Protein AF-A0A4U0VSN2-F1 (afdb_monomer)

Radius of gyration: 17.32 Å; Cα contacts (8 Å, |Δi|>4): 185; chains: 1; bounding box: 42×34×64 Å

InterPro domains:
  IPR001251 CRAL-TRIO lipid binding domain [PF13716] (60-139)
  IPR036865 CRAL-TRIO lipid binding domain superfamily [G3DSA:3.40.525.10] (36-139)

Foldseek 3Di:
DDDDPPPPVVPPPPPQQALAADDPPDPRDDPVLLVLLCVQKAWDPDDDPVRAIEMEGEPQSDAAVVVDPVSNNLNSNNVRPDDPVCLVVPGAYEYEYHPPNALPDPPDPRGHDDDPVVVVSSVVNDDPSRVPRHPYYHD

Secondary structure (DSSP, 8-state):
---SSGGGGGGG------SSPPPTTSTT--HHHHHHHHHHEEE-SSPPTTSS-EEEEEGGGPPPTTTS-HHHHHHHHHTTSPPHHHHHTT--EEEEEE----TT-TTS--PPPPPHHHHHHHHHHS-HHHHHSEEEEE-

pLDDT: mean 83.73, std 16.99, range [38.09, 97.25]

Sequence (139 aa):
MRSVIANRAQRLRSSSLSAVPPPQTSSDYQTPLARYAASILYRSPLPCPSGFPLYILNAAAFPDAHEIDYDALLPYVLARLPGEDELLSGTEYTVVFFAGGSPDSTTSTKKTQPGWGWFVQAYHVLSRATRKRLQKLYI

Mean predicted aligned error: 8.46 Å

Nearest PDB structures (foldseek):
  7ur2-assembly5_E  TM=5.813E-01  e=8.007E-02  Rattus norvegicus
  7ur2-assembly2_B  TM=5.788E-01  e=1.182E-01  Rattus norvegicus
  6zpd-assembly1_A  TM=4.291E-01  e=2.186E-02  Homo sapiens
  7ur2-assembly4_D  TM=5.538E-01  e=1.532E-01  Rattus norvegicus
  3w67-assembly1_B  TM=4.245E-01  e=5.424E-02  Mus musculus

Organism: NCBI:txid331657

Solvent-accessible surface area (backbone atoms only — not comparable to full-atom values): 8346 Å² total; per-residue (Å²): 143,87,90,81,75,80,80,69,75,77,82,70,77,79,67,76,66,52,54,66,53,65,55,86,89,42,91,80,40,54,67,70,44,47,52,43,19,56,58,23,37,41,72,48,94,58,60,40,97,87,68,32,55,26,32,40,37,34,51,56,46,56,73,38,50,86,81,43,64,58,67,73,32,46,8,41,36,51,65,64,50,84,52,68,69,50,36,72,74,65,48,47,34,32,38,39,37,46,76,55,69,53,51,85,44,95,87,53,84,68,49,47,71,77,58,74,68,51,57,56,52,54,58,68,48,51,50,71,50,65,70,68,32,54,75,46,80,46,112

Structure (mmCIF, N/CA/C/O backbone):
data_AF-A0A4U0VSN2-F1
#
_entry.id   AF-A0A4U0VSN2-F1
#
loop_
_atom_site.group_PDB
_atom_site.id
_atom_site.type_symbol
_atom_site.label_atom_id
_atom_site.label_alt_id
_atom_site.label_comp_id
_atom_site.label_asym_id
_atom_site.label_entity_id
_atom_site.label_seq_id
_atom_site.pdbx_PDB_ins_code
_atom_site.Cartn_x
_atom_site.Cartn_y
_atom_site.Cartn_z
_atom_site.occupancy
_atom_site.B_iso_or_equiv
_atom_site.auth_seq_id
_atom_site.auth_comp_id
_atom_site.auth_asym_id
_atom_site.auth_atom_id
_atom_site.pdbx_PDB_model_num
ATOM 1 N N . MET A 1 1 ? 16.904 5.709 -45.094 1.00 39.34 1 MET A N 1
ATOM 2 C CA . MET A 1 1 ? 16.305 6.333 -43.893 1.00 39.34 1 MET A CA 1
ATOM 3 C C . MET A 1 1 ? 15.145 5.468 -43.405 1.00 39.34 1 MET A C 1
ATOM 5 O O . MET A 1 1 ? 14.061 5.541 -43.963 1.00 39.34 1 MET A O 1
ATOM 9 N N . ARG A 1 2 ? 15.386 4.571 -42.441 1.00 38.09 2 ARG A N 1
ATOM 10 C CA . ARG A 1 2 ? 14.389 3.652 -41.862 1.00 38.09 2 ARG A CA 1
ATOM 11 C C . ARG A 1 2 ? 14.619 3.591 -40.352 1.00 38.09 2 ARG A C 1
ATOM 13 O O . ARG A 1 2 ? 15.498 2.847 -39.945 1.00 38.09 2 ARG A O 1
ATOM 20 N N . SER A 1 3 ? 13.861 4.349 -39.556 1.00 42.94 3 SER A N 1
ATOM 21 C CA . SER A 1 3 ? 13.740 4.135 -38.096 1.00 42.94 3 SER A CA 1
ATOM 22 C C . SER A 1 3 ? 12.894 5.222 -37.416 1.00 42.94 3 SER A C 1
ATOM 24 O O . SER A 1 3 ? 13.423 6.076 -36.717 1.00 42.94 3 SER A O 1
ATOM 26 N N . VAL A 1 4 ? 11.565 5.209 -37.584 1.00 47.06 4 VAL A N 1
ATOM 27 C CA . VAL A 1 4 ? 10.679 6.035 -36.720 1.00 47.06 4 VAL A CA 1
ATOM 28 C C . VAL A 1 4 ? 9.448 5.277 -36.192 1.00 47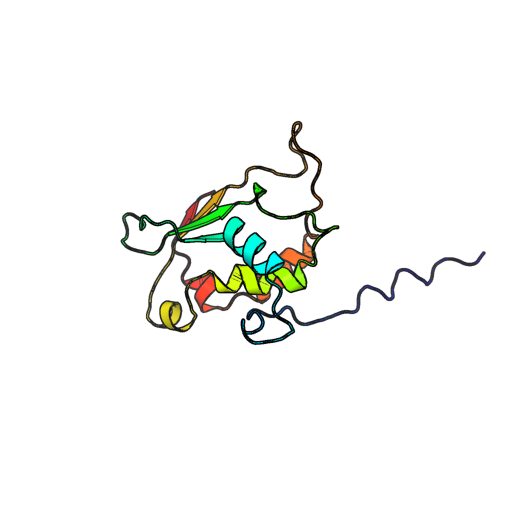.06 4 VAL A C 1
ATOM 30 O O . VAL A 1 4 ? 8.787 5.744 -35.274 1.00 47.06 4 VAL A O 1
ATOM 33 N N . ILE A 1 5 ? 9.141 4.066 -36.669 1.00 47.19 5 ILE A N 1
ATOM 34 C CA . ILE A 1 5 ? 7.837 3.439 -36.359 1.00 47.19 5 ILE A CA 1
ATOM 35 C C . ILE A 1 5 ? 7.880 2.451 -35.168 1.00 47.19 5 ILE A C 1
ATOM 37 O O . ILE A 1 5 ? 6.836 2.092 -34.633 1.00 47.19 5 ILE A O 1
ATOM 41 N N . ALA A 1 6 ? 9.052 2.076 -34.644 1.00 43.09 6 ALA A N 1
ATOM 42 C CA . ALA A 1 6 ? 9.139 1.037 -33.605 1.00 43.09 6 ALA A CA 1
ATOM 43 C C . ALA A 1 6 ? 8.717 1.473 -32.179 1.00 43.09 6 ALA A C 1
ATOM 45 O O . ALA A 1 6 ? 8.350 0.624 -31.375 1.00 43.09 6 ALA A O 1
ATOM 46 N N . ASN A 1 7 ? 8.690 2.772 -31.850 1.00 44.34 7 ASN A N 1
ATOM 47 C CA . ASN A 1 7 ? 8.520 3.218 -30.453 1.00 44.34 7 ASN A CA 1
ATOM 48 C C . ASN A 1 7 ? 7.071 3.468 -29.999 1.00 44.34 7 ASN A C 1
ATOM 50 O O . ASN A 1 7 ? 6.846 3.834 -28.846 1.00 44.34 7 ASN A O 1
ATOM 54 N N . ARG A 1 8 ? 6.065 3.288 -30.865 1.00 43.53 8 ARG A N 1
ATOM 55 C CA . ARG A 1 8 ? 4.661 3.596 -30.514 1.00 43.53 8 ARG A CA 1
ATOM 56 C C . ARG A 1 8 ? 3.832 2.377 -30.095 1.00 43.53 8 ARG A C 1
ATOM 58 O O . ARG A 1 8 ? 2.761 2.554 -29.526 1.00 43.53 8 ARG A O 1
ATOM 65 N N . ALA A 1 9 ? 4.337 1.162 -30.315 1.00 40.25 9 ALA A N 1
ATOM 66 C CA . ALA A 1 9 ? 3.603 -0.083 -30.069 1.00 40.25 9 ALA A CA 1
ATOM 67 C C . ALA A 1 9 ? 3.648 -0.576 -28.607 1.00 40.25 9 ALA A C 1
ATOM 69 O O . ALA A 1 9 ? 2.883 -1.460 -28.239 1.00 40.25 9 ALA A O 1
ATOM 70 N N . GLN A 1 10 ? 4.487 0.009 -27.746 1.00 44.09 10 GLN A N 1
ATOM 71 C CA . GLN A 1 10 ? 4.619 -0.423 -26.345 1.00 44.09 10 GLN A CA 1
ATOM 72 C C . GLN A 1 10 ? 3.644 0.286 -25.382 1.00 44.09 10 GLN A C 1
ATOM 74 O O . GLN A 1 10 ? 3.538 -0.098 -24.224 1.00 44.09 10 GLN A O 1
ATOM 79 N N . ARG A 1 11 ? 2.891 1.294 -25.854 1.00 47.00 11 ARG A N 1
ATOM 80 C CA . ARG A 1 11 ? 1.967 2.114 -25.039 1.00 47.00 11 ARG A CA 1
ATOM 81 C C . ARG A 1 11 ? 0.528 1.582 -24.934 1.00 47.00 11 ARG A C 1
ATOM 83 O O . ARG A 1 11 ? -0.336 2.301 -24.447 1.00 47.00 11 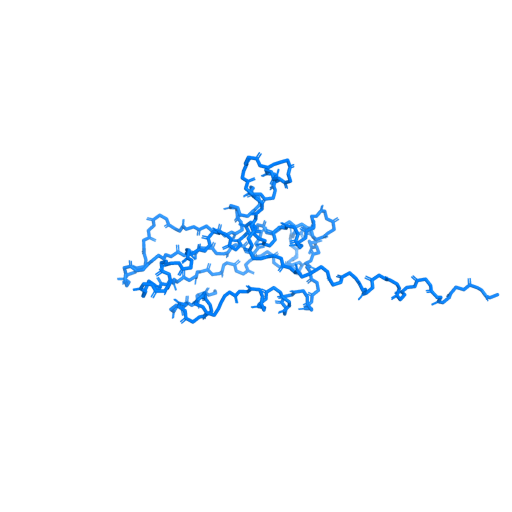ARG A O 1
ATOM 90 N N . LEU A 1 12 ? 0.252 0.354 -25.378 1.00 42.88 12 LEU A N 1
ATOM 91 C CA . LEU A 1 12 ? -1.104 -0.224 -25.377 1.00 42.88 12 LEU A CA 1
ATOM 92 C C . LEU A 1 12 ? -1.208 -1.576 -24.659 1.00 42.88 12 LEU A C 1
ATOM 94 O O . LEU A 1 12 ? -2.114 -2.354 -24.939 1.00 42.88 12 LEU A O 1
ATOM 98 N N . ARG A 1 13 ? -0.339 -1.858 -23.682 1.00 43.38 13 ARG A N 1
ATOM 99 C CA . ARG A 1 13 ? -0.685 -2.848 -22.653 1.00 43.38 13 ARG A CA 1
ATOM 100 C C . ARG A 1 13 ? -1.455 -2.146 -21.545 1.00 43.38 13 ARG A C 1
ATOM 102 O O . ARG A 1 13 ? -0.924 -1.846 -20.488 1.00 43.38 13 ARG A O 1
ATOM 109 N N . SER A 1 14 ? -2.722 -1.853 -21.809 1.00 44.56 14 SER A N 1
ATO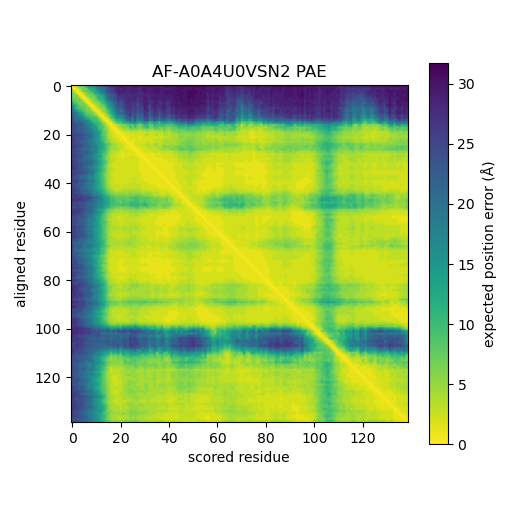M 110 C CA . SER A 1 14 ? -3.701 -1.613 -20.753 1.00 44.56 14 SER A CA 1
ATOM 111 C C . SER A 1 14 ? -4.065 -2.959 -20.122 1.00 44.56 14 SER A C 1
ATOM 113 O O . SER A 1 14 ? -5.178 -3.449 -20.294 1.00 44.56 14 SER A O 1
ATOM 115 N N . SER A 1 15 ? -3.113 -3.598 -19.438 1.00 52.88 15 SER A N 1
ATOM 116 C CA . SER A 1 15 ? -3.467 -4.533 -18.377 1.00 52.88 15 SER A CA 1
ATOM 117 C C . SER A 1 15 ? -4.056 -3.676 -17.268 1.00 52.88 15 SER A C 1
ATOM 119 O O . SER A 1 15 ? -3.373 -2.824 -16.704 1.00 52.88 15 SER A O 1
ATOM 121 N N . SER A 1 16 ? -5.353 -3.818 -17.013 1.00 64.88 16 SER A N 1
ATOM 122 C CA . SER A 1 16 ? -5.969 -3.241 -15.824 1.00 64.88 16 SER A CA 1
ATOM 123 C C . SER A 1 16 ? -5.170 -3.719 -14.613 1.00 64.88 16 SER A C 1
ATOM 125 O O . SER A 1 16 ? -5.161 -4.917 -14.330 1.00 64.88 16 SER A O 1
ATOM 127 N N . LEU A 1 17 ? -4.458 -2.806 -13.952 1.00 77.69 17 LEU A N 1
ATOM 128 C CA . LEU A 1 17 ? -3.746 -3.096 -12.712 1.00 77.69 17 LEU A CA 1
ATOM 129 C C . LEU A 1 17 ? -4.711 -3.781 -11.736 1.00 77.69 17 LEU A C 1
ATOM 131 O O . LEU A 1 17 ? -5.803 -3.269 -11.478 1.00 77.69 17 LEU A O 1
ATOM 135 N N . SER A 1 18 ? -4.324 -4.947 -11.221 1.00 82.06 18 SER A N 1
ATOM 136 C CA . SER A 1 18 ? -5.128 -5.667 -10.233 1.00 82.06 18 SER A CA 1
ATOM 137 C C . SER A 1 18 ? -4.933 -5.056 -8.845 1.00 82.06 18 SER A C 1
ATOM 139 O O . SER A 1 18 ? -3.830 -4.655 -8.478 1.00 82.06 18 SER A O 1
ATOM 141 N N . ALA A 1 19 ? -6.000 -5.023 -8.048 1.00 84.31 19 ALA A N 1
ATOM 142 C CA . ALA A 1 19 ? -5.920 -4.699 -6.623 1.00 84.31 19 ALA A CA 1
ATOM 143 C C . ALA A 1 19 ? -5.626 -5.933 -5.753 1.00 84.31 19 ALA A C 1
ATOM 145 O O . ALA A 1 19 ? -5.268 -5.790 -4.586 1.00 84.31 19 ALA A O 1
ATOM 146 N N . VAL A 1 20 ? -5.802 -7.139 -6.306 1.00 90.25 20 VAL A N 1
ATOM 147 C CA . VAL A 1 20 ? -5.789 -8.405 -5.566 1.00 90.25 20 VAL A CA 1
ATOM 148 C C . VAL A 1 20 ? -4.641 -9.282 -6.073 1.00 90.25 20 VAL A C 1
ATOM 150 O O . VA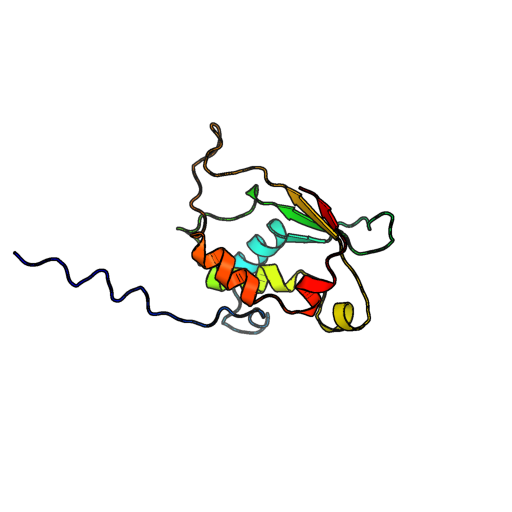L A 1 20 ? -4.560 -9.524 -7.284 1.00 90.25 20 VAL A O 1
ATOM 153 N N . PRO A 1 21 ? -3.729 -9.735 -5.192 1.00 92.88 21 PRO A N 1
ATOM 154 C CA . PRO A 1 21 ? -2.651 -10.631 -5.579 1.00 92.88 21 PRO A CA 1
ATOM 155 C C . PRO A 1 21 ? -3.200 -12.034 -5.864 1.00 92.88 21 PRO A C 1
ATOM 157 O O . PRO A 1 21 ? -4.249 -12.409 -5.333 1.00 92.88 21 PRO A O 1
ATOM 160 N N . PRO A 1 22 ? -2.491 -12.841 -6.669 1.00 93.19 22 PRO A N 1
ATOM 161 C CA . PRO A 1 22 ? -2.848 -14.242 -6.850 1.00 93.19 22 PRO A CA 1
ATOM 162 C C . PRO A 1 22 ? -2.862 -14.984 -5.496 1.00 93.19 22 PRO A C 1
ATOM 164 O O . PRO A 1 22 ? -2.091 -14.638 -4.596 1.00 93.19 22 PRO A O 1
ATOM 167 N N . PRO A 1 23 ? -3.712 -16.012 -5.320 1.00 93.31 23 PRO A N 1
ATOM 168 C CA . PRO A 1 23 ? -3.707 -16.838 -4.113 1.00 93.31 23 PRO A CA 1
ATOM 169 C C . PRO A 1 23 ? -2.361 -17.542 -3.915 1.00 93.31 23 PRO A C 1
ATOM 171 O O . PRO A 1 23 ? -1.758 -17.980 -4.889 1.00 93.31 23 PRO A O 1
ATOM 174 N N . GLN A 1 24 ? -1.932 -17.750 -2.665 1.00 92.56 24 GLN A N 1
ATOM 175 C CA . GLN A 1 24 ? -0.656 -18.425 -2.350 1.00 92.56 24 GLN A CA 1
ATOM 176 C C . GLN A 1 24 ? -0.554 -19.859 -2.894 1.00 92.56 24 GLN A C 1
ATOM 178 O O . GLN A 1 24 ? 0.543 -20.381 -3.062 1.00 92.56 24 GLN A O 1
ATOM 183 N N . THR A 1 25 ? -1.693 -20.501 -3.150 1.00 92.50 25 THR A N 1
ATOM 184 C CA . THR A 1 25 ? -1.784 -21.848 -3.725 1.00 92.50 25 THR A CA 1
ATOM 185 C C . THR A 1 25 ? -1.679 -21.864 -5.251 1.00 92.50 25 THR A C 1
ATOM 187 O O . THR A 1 25 ? -1.559 -22.941 -5.832 1.00 92.50 25 THR A O 1
ATOM 190 N N . SER A 1 26 ? -1.748 -20.702 -5.909 1.00 93.94 26 SER A N 1
ATOM 191 C CA . SER A 1 26 ? -1.653 -20.583 -7.365 1.00 93.94 26 SER A CA 1
ATOM 192 C C . SER A 1 26 ? -0.201 -20.655 -7.836 1.00 93.94 26 SER A C 1
ATOM 194 O O . SER A 1 26 ? 0.699 -20.121 -7.188 1.00 93.94 26 SER A O 1
ATOM 196 N N . SER A 1 27 ? 0.015 -21.228 -9.023 1.00 92.81 27 SER A N 1
ATOM 197 C CA . SER A 1 27 ? 1.297 -21.166 -9.738 1.00 92.81 27 SER A CA 1
ATOM 198 C C . SER A 1 27 ? 1.731 -19.737 -10.070 1.00 92.81 27 SER A C 1
ATOM 200 O O . SER A 1 27 ? 2.918 -19.487 -10.257 1.00 92.81 27 SER A O 1
ATOM 202 N N . ASP A 1 28 ? 0.781 -18.803 -10.125 1.00 91.88 28 ASP A N 1
ATOM 203 C CA . ASP A 1 28 ? 1.035 -17.399 -10.458 1.00 91.88 28 ASP A CA 1
ATOM 204 C C . ASP A 1 28 ? 1.552 -16.592 -9.254 1.00 91.88 28 ASP A C 1
ATOM 206 O O . ASP A 1 28 ? 1.933 -15.426 -9.397 1.00 91.88 28 ASP A O 1
ATOM 210 N N . TYR A 1 29 ? 1.565 -17.187 -8.054 1.00 94.69 29 TYR A N 1
ATOM 211 C CA . TYR A 1 29 ? 2.051 -16.531 -6.846 1.00 94.69 29 TYR A CA 1
ATOM 212 C C . TYR A 1 29 ? 3.572 -16.416 -6.831 1.00 94.69 29 TYR A C 1
ATOM 214 O O . TYR A 1 29 ? 4.311 -17.398 -6.867 1.00 94.69 29 TYR A O 1
ATOM 222 N N . GLN A 1 30 ? 4.052 -15.185 -6.689 1.00 95.88 30 GLN A N 1
ATOM 223 C CA . GLN A 1 30 ? 5.470 -14.870 -6.686 1.00 95.88 30 GLN A CA 1
ATOM 224 C C . GLN A 1 30 ? 5.925 -14.494 -5.278 1.00 95.88 30 GLN A C 1
ATOM 226 O O . GLN A 1 30 ? 5.816 -13.350 -4.832 1.00 95.88 30 GLN A O 1
ATOM 231 N N . THR A 1 31 ? 6.524 -15.463 -4.587 1.00 95.88 31 THR A N 1
ATOM 232 C CA . THR A 1 31 ? 7.114 -15.275 -3.254 1.00 95.88 31 THR A CA 1
ATOM 233 C C . THR A 1 31 ? 8.104 -14.100 -3.165 1.00 95.88 31 THR A C 1
ATOM 235 O O . THR A 1 31 ? 8.081 -13.409 -2.145 1.00 95.88 31 THR A O 1
ATOM 238 N N . PRO A 1 32 ? 8.961 -13.813 -4.170 1.00 95.62 32 PRO A N 1
ATOM 239 C CA . PRO A 1 32 ? 9.834 -12.638 -4.124 1.00 95.62 32 PRO A CA 1
ATOM 240 C C . PRO A 1 32 ? 9.063 -11.313 -4.029 1.00 95.62 32 PRO A C 1
ATOM 242 O O . PRO A 1 32 ? 9.413 -10.467 -3.207 1.00 95.62 32 PRO A O 1
ATOM 245 N N . LEU A 1 33 ? 7.972 -11.156 -4.788 1.00 96.31 33 LEU A N 1
ATOM 246 C CA . LEU A 1 33 ? 7.136 -9.949 -4.756 1.00 96.31 33 LEU A CA 1
ATOM 247 C C . LEU A 1 33 ? 6.449 -9.779 -3.401 1.00 96.31 33 LEU A C 1
ATOM 249 O O . LEU A 1 33 ? 6.429 -8.680 -2.850 1.00 96.31 33 LEU A O 1
ATOM 253 N N . ALA A 1 34 ? 5.974 -10.877 -2.811 1.00 96.56 34 ALA A N 1
ATOM 254 C CA . ALA A 1 34 ? 5.411 -10.862 -1.466 1.00 96.56 34 ALA A CA 1
ATOM 255 C C . ALA A 1 34 ? 6.430 -10.412 -0.401 1.00 96.56 34 ALA A C 1
ATOM 257 O O . ALA A 1 34 ? 6.068 -9.690 0.530 1.00 96.56 34 ALA A O 1
ATOM 258 N N . ARG A 1 35 ? 7.711 -10.790 -0.542 1.00 96.81 35 ARG A N 1
ATOM 259 C CA . ARG A 1 35 ? 8.781 -10.319 0.357 1.00 96.81 35 ARG A CA 1
ATOM 260 C C . ARG A 1 35 ? 9.036 -8.825 0.198 1.00 96.81 35 ARG A C 1
ATOM 262 O O . ARG A 1 35 ? 9.075 -8.129 1.207 1.00 96.81 35 ARG A O 1
ATOM 269 N N . TYR A 1 36 ? 9.149 -8.325 -1.035 1.00 96.56 36 TYR A N 1
ATOM 270 C CA . TYR A 1 36 ? 9.280 -6.883 -1.273 1.00 96.56 36 TYR A CA 1
ATOM 271 C C . TYR A 1 36 ? 8.099 -6.118 -0.681 1.00 96.56 36 TYR A C 1
ATOM 273 O O . TYR A 1 36 ? 8.299 -5.167 0.070 1.00 96.56 36 TYR A O 1
ATOM 281 N N . ALA A 1 37 ? 6.873 -6.579 -0.932 1.00 97.12 37 ALA A N 1
ATOM 282 C CA . ALA A 1 37 ? 5.676 -5.971 -0.373 1.00 97.12 37 ALA A CA 1
ATOM 283 C C . ALA A 1 37 ? 5.703 -5.924 1.161 1.00 97.12 37 ALA A C 1
ATOM 285 O O . ALA A 1 37 ? 5.320 -4.910 1.744 1.00 97.12 37 ALA A O 1
ATOM 286 N N . ALA A 1 38 ? 6.203 -6.980 1.814 1.00 97.00 38 ALA A N 1
ATOM 287 C CA . ALA A 1 38 ? 6.346 -7.029 3.264 1.00 97.00 38 ALA A CA 1
ATOM 288 C C . ALA A 1 38 ? 7.355 -6.021 3.831 1.00 97.00 38 ALA A C 1
ATOM 290 O O . ALA A 1 38 ? 7.174 -5.568 4.960 1.00 97.00 38 ALA A O 1
ATOM 291 N N . SER A 1 39 ? 8.379 -5.659 3.058 1.00 96.06 39 SER A N 1
ATOM 292 C CA . SER A 1 39 ? 9.356 -4.627 3.424 1.00 96.06 39 SER A CA 1
ATOM 293 C C . SER A 1 39 ? 8.904 -3.208 3.058 1.00 96.06 39 SER A C 1
ATOM 295 O O . SER A 1 39 ? 9.284 -2.261 3.746 1.00 96.06 39 SER A O 1
ATOM 297 N N . ILE A 1 40 ? 8.103 -3.055 1.997 1.00 95.88 40 ILE A N 1
ATOM 298 C CA . ILE A 1 40 ? 7.582 -1.766 1.517 1.00 95.88 40 ILE A CA 1
ATOM 299 C C . ILE A 1 40 ? 6.501 -1.233 2.447 1.00 95.88 40 ILE A C 1
ATOM 301 O O . ILE A 1 40 ? 6.578 -0.092 2.887 1.00 95.88 40 ILE A O 1
ATOM 305 N N . LEU A 1 41 ? 5.486 -2.040 2.740 1.00 97.25 41 LEU A N 1
ATOM 306 C CA . LEU A 1 41 ? 4.354 -1.640 3.564 1.00 97.25 41 LEU A CA 1
ATOM 307 C C . LEU A 1 41 ? 4.214 -2.650 4.686 1.00 97.25 41 LEU A C 1
ATOM 309 O O . LEU A 1 41 ? 4.260 -3.843 4.434 1.00 97.25 41 LEU A O 1
ATOM 313 N N . TYR A 1 42 ? 4.033 -2.246 5.931 1.00 96.69 42 TYR A N 1
ATOM 314 C CA . TYR A 1 42 ? 3.773 -3.207 7.002 1.00 96.69 42 TYR A CA 1
ATOM 315 C C . TYR A 1 42 ? 3.012 -2.572 8.149 1.00 96.69 42 TYR A C 1
ATOM 317 O O . TYR A 1 42 ? 3.083 -1.369 8.380 1.00 96.69 42 TYR A O 1
ATOM 325 N N . ARG A 1 43 ? 2.253 -3.398 8.868 1.00 96.12 43 ARG A N 1
ATOM 326 C CA . ARG A 1 43 ? 1.544 -2.967 10.067 1.00 96.12 43 ARG A CA 1
ATOM 327 C C . ARG A 1 43 ? 2.544 -2.824 11.213 1.00 96.12 43 ARG A C 1
ATOM 329 O O . ARG A 1 43 ? 3.317 -3.742 11.479 1.00 96.12 43 ARG A O 1
ATOM 336 N N . SER A 1 44 ? 2.512 -1.683 11.888 1.00 95.00 44 SER A N 1
ATOM 337 C CA . SER A 1 44 ? 3.235 -1.470 13.138 1.00 95.00 44 SER A CA 1
ATOM 338 C C . SER A 1 44 ? 2.678 -2.401 14.224 1.00 95.00 44 SER A C 1
ATOM 340 O O . SER A 1 44 ? 1.456 -2.555 14.323 1.00 95.00 44 SER A O 1
ATOM 342 N N . PRO A 1 45 ? 3.534 -2.994 15.076 1.00 92.62 45 PRO A N 1
ATOM 343 C CA . PRO A 1 45 ? 3.074 -3.767 16.229 1.00 92.62 45 PRO A CA 1
ATOM 344 C C . PRO A 1 45 ? 2.363 -2.887 17.269 1.00 92.62 45 PRO A C 1
ATOM 346 O O . PRO A 1 45 ? 1.557 -3.386 18.048 1.00 92.62 45 PRO A O 1
ATOM 349 N N . LEU A 1 46 ? 2.644 -1.580 17.270 1.00 90.38 46 LEU A N 1
ATOM 350 C CA . LEU A 1 46 ? 2.010 -0.602 18.147 1.00 90.38 46 LEU A CA 1
ATOM 351 C C . LEU A 1 46 ? 0.896 0.141 17.393 1.00 90.38 46 LEU A C 1
ATOM 353 O O . LEU A 1 46 ? 1.152 0.634 16.286 1.00 90.38 46 LEU A O 1
ATOM 357 N N . PRO A 1 47 ? -0.320 0.243 17.962 1.00 86.44 47 PRO A N 1
ATOM 358 C CA . PRO A 1 47 ? -1.392 1.039 17.378 1.00 86.44 47 PRO A CA 1
ATOM 359 C C . PRO A 1 47 ? -1.112 2.539 17.528 1.00 86.44 47 PRO A C 1
ATOM 361 O O . PRO A 1 47 ? -0.275 2.967 18.326 1.00 86.44 47 PRO A O 1
ATOM 364 N N . CYS A 1 48 ? -1.854 3.356 16.784 1.00 85.50 48 CYS A N 1
ATOM 365 C CA . CYS A 1 48 ? -1.869 4.793 17.027 1.00 85.50 48 CYS A CA 1
ATOM 366 C C . CYS A 1 48 ? -2.490 5.123 18.395 1.00 85.50 48 CYS A C 1
ATOM 368 O O . CYS A 1 48 ? -3.319 4.358 18.888 1.00 85.50 48 CYS A O 1
ATOM 370 N N . PRO A 1 49 ? -2.206 6.310 18.967 1.00 85.25 49 PRO A N 1
ATOM 371 C CA . PRO A 1 49 ? -2.890 6.789 20.173 1.00 85.25 49 PRO A CA 1
ATOM 372 C C . PRO A 1 49 ? -4.423 6.828 20.053 1.00 85.25 49 PRO A C 1
ATOM 374 O O . PRO A 1 49 ? -5.119 6.727 21.054 1.00 85.25 49 PRO A O 1
ATOM 377 N N . SER A 1 50 ? -4.955 6.951 18.830 1.00 84.88 50 SER A N 1
ATOM 378 C CA . SER A 1 50 ? -6.390 6.875 18.523 1.00 84.88 50 SER A CA 1
ATOM 379 C C . SER A 1 50 ? -6.969 5.451 18.546 1.00 84.88 50 SER A C 1
ATOM 381 O O . SER A 1 50 ? -8.165 5.287 18.338 1.00 84.88 50 SER A O 1
ATOM 383 N N . GLY A 1 51 ? -6.147 4.421 18.772 1.00 87.62 51 GLY A N 1
ATOM 384 C CA . GLY A 1 51 ? -6.552 3.011 18.799 1.00 87.62 51 GLY A CA 1
ATOM 385 C C . GLY A 1 51 ? -6.613 2.333 17.426 1.00 87.62 51 GLY A C 1
ATOM 386 O O . GLY A 1 51 ? -6.775 1.117 17.354 1.00 87.62 51 GLY A O 1
ATOM 387 N N . PHE A 1 52 ? -6.441 3.083 16.334 1.00 90.50 52 PHE A N 1
ATOM 388 C CA . PHE A 1 52 ? -6.492 2.541 14.977 1.00 90.50 52 PHE A CA 1
ATOM 389 C C . PHE A 1 52 ? -5.173 1.878 14.541 1.00 90.50 52 PHE A C 1
ATOM 391 O O . PHE A 1 52 ? -4.094 2.261 15.017 1.00 90.50 52 PHE A O 1
ATOM 398 N N . PRO A 1 53 ? -5.232 0.903 13.610 1.00 94.75 53 PRO A N 1
ATOM 399 C CA . PRO A 1 53 ? -4.052 0.331 12.980 1.00 94.75 53 PRO A CA 1
ATOM 400 C C . PRO A 1 53 ? -3.135 1.397 12.373 1.00 94.75 53 PRO A C 1
ATOM 402 O O . PRO A 1 53 ? -3.572 2.285 11.635 1.00 94.75 53 PRO A O 1
ATOM 405 N N . LEU A 1 54 ? -1.843 1.261 12.666 1.00 95.94 54 LEU A N 1
ATOM 406 C CA . LEU A 1 54 ? -0.779 2.076 12.103 1.00 95.94 54 LEU A CA 1
ATOM 407 C C . LEU A 1 54 ? -0.004 1.262 11.071 1.00 95.94 54 LEU A C 1
ATOM 409 O O . LEU A 1 54 ? 0.459 0.160 11.364 1.00 95.94 54 LEU A O 1
ATOM 413 N N . TYR A 1 55 ? 0.166 1.822 9.883 1.00 97.00 55 TYR A N 1
ATOM 414 C CA . TYR A 1 55 ? 0.935 1.237 8.796 1.00 97.00 55 TYR A CA 1
ATOM 415 C C . TYR A 1 55 ? 2.168 2.079 8.508 1.00 97.00 55 TYR A C 1
ATOM 417 O O . TYR A 1 55 ? 2.116 3.305 8.533 1.00 97.00 55 TYR A O 1
ATOM 425 N N . ILE A 1 56 ? 3.274 1.415 8.213 1.00 96.81 56 ILE A N 1
ATOM 426 C CA . ILE A 1 56 ? 4.529 2.042 7.823 1.00 96.81 56 ILE A CA 1
ATOM 427 C C . ILE A 1 56 ? 4.744 1.763 6.344 1.00 96.81 56 ILE A C 1
ATOM 429 O O . ILE A 1 56 ? 4.784 0.603 5.939 1.00 96.81 56 ILE A O 1
ATOM 433 N N . LEU A 1 57 ? 4.887 2.825 5.556 1.00 96.31 57 LEU A N 1
ATOM 434 C CA . LEU A 1 57 ? 5.281 2.780 4.154 1.00 96.31 57 LEU A CA 1
ATOM 435 C C . LEU A 1 57 ? 6.735 3.250 4.043 1.00 96.31 57 LEU A C 1
ATOM 437 O O . LEU A 1 57 ? 7.036 4.402 4.336 1.00 96.31 57 LEU A O 1
ATOM 441 N N . ASN A 1 58 ? 7.639 2.370 3.627 1.00 94.62 58 ASN A N 1
ATOM 442 C CA . ASN A 1 58 ? 9.069 2.637 3.525 1.00 94.62 58 ASN A CA 1
ATOM 443 C C . ASN A 1 58 ? 9.498 2.840 2.064 1.00 94.62 58 ASN A C 1
ATOM 445 O O . ASN A 1 58 ? 9.596 1.873 1.306 1.00 94.62 58 ASN A O 1
ATOM 449 N N . ALA A 1 59 ? 9.810 4.081 1.678 1.00 90.31 59 ALA A N 1
ATOM 450 C CA . ALA A 1 59 ? 10.250 4.403 0.319 1.00 90.31 59 ALA A CA 1
ATOM 451 C C . ALA A 1 59 ? 11.585 3.728 -0.059 1.00 90.31 59 ALA A C 1
ATOM 453 O O . ALA A 1 59 ? 11.770 3.296 -1.196 1.00 90.31 59 ALA A O 1
ATOM 454 N N . ALA A 1 60 ? 12.507 3.561 0.893 1.00 89.69 60 ALA A N 1
ATOM 455 C CA . ALA A 1 60 ? 13.817 2.965 0.624 1.00 89.69 60 ALA A CA 1
ATOM 456 C C . ALA A 1 60 ? 13.744 1.461 0.291 1.00 89.69 60 ALA A C 1
ATOM 458 O O . ALA A 1 60 ? 14.649 0.919 -0.356 1.00 89.69 60 ALA A O 1
ATOM 459 N N . ALA A 1 61 ? 12.666 0.791 0.717 1.00 92.19 61 ALA A N 1
ATOM 460 C CA . ALA A 1 61 ? 12.431 -0.632 0.482 1.00 92.19 61 ALA A CA 1
ATOM 461 C C . ALA A 1 61 ? 11.881 -0.943 -0.918 1.00 92.19 61 ALA A C 1
ATOM 463 O O . ALA A 1 61 ? 11.798 -2.117 -1.280 1.00 92.19 61 ALA A O 1
ATOM 464 N N . PHE A 1 62 ? 11.532 0.072 -1.715 1.00 90.44 62 PHE A N 1
ATOM 465 C CA . PHE A 1 62 ? 11.142 -0.164 -3.099 1.00 90.44 62 PHE A CA 1
ATOM 466 C C . PHE A 1 62 ? 12.326 -0.734 -3.909 1.00 90.44 62 PHE A C 1
ATOM 468 O O . PHE A 1 62 ? 13.466 -0.256 -3.760 1.00 90.44 62 PHE A O 1
ATOM 475 N N . PRO A 1 63 ? 12.088 -1.776 -4.728 1.00 91.44 63 PRO A N 1
ATOM 476 C CA . PRO A 1 63 ? 13.094 -2.318 -5.635 1.00 91.44 63 PRO A CA 1
ATOM 477 C C . PRO A 1 63 ? 13.362 -1.355 -6.798 1.00 91.44 63 PRO A C 1
ATOM 479 O O . PRO A 1 63 ? 12.682 -0.344 -6.949 1.00 91.44 63 PRO A O 1
ATOM 482 N N . ASP A 1 64 ? 14.366 -1.655 -7.620 1.00 88.62 64 ASP A N 1
ATOM 483 C CA . ASP A 1 64 ? 14.550 -0.932 -8.878 1.00 88.62 64 ASP A CA 1
ATOM 484 C C . ASP A 1 64 ? 13.453 -1.336 -9.883 1.00 88.62 64 ASP A C 1
ATOM 486 O O . ASP A 1 64 ? 13.198 -2.524 -10.096 1.00 88.62 64 ASP A O 1
ATOM 490 N N . ALA A 1 65 ? 12.807 -0.356 -10.519 1.00 87.69 65 ALA A N 1
ATOM 491 C CA . ALA A 1 65 ? 11.796 -0.576 -11.554 1.00 87.69 65 ALA A CA 1
ATOM 492 C C . ALA A 1 65 ? 12.351 -1.207 -12.843 1.00 87.69 65 ALA A C 1
ATOM 494 O O . ALA A 1 65 ? 11.574 -1.666 -13.677 1.00 87.69 65 ALA A O 1
ATOM 495 N N . HIS A 1 66 ? 13.675 -1.250 -13.025 1.00 87.38 66 HIS A N 1
ATOM 496 C CA . HIS A 1 66 ? 14.303 -2.043 -14.084 1.00 87.38 66 HIS A CA 1
ATOM 497 C C . HIS A 1 66 ? 14.393 -3.536 -13.754 1.00 87.38 66 HIS A C 1
ATOM 499 O O . HIS A 1 66 ? 14.478 -4.351 -14.671 1.00 87.38 66 HIS A O 1
ATOM 505 N N . GLU A 1 67 ? 14.388 -3.893 -12.471 1.00 89.06 67 GLU A N 1
ATOM 506 C CA . GLU A 1 67 ? 14.541 -5.277 -12.015 1.00 89.06 67 GLU A CA 1
ATOM 507 C C . GLU A 1 67 ? 13.192 -5.955 -11.775 1.00 89.06 67 GLU A C 1
ATOM 509 O O . GLU A 1 67 ? 13.047 -7.151 -12.029 1.00 89.06 67 GLU A O 1
ATOM 514 N N . ILE A 1 68 ? 12.206 -5.201 -11.282 1.00 92.38 68 ILE A N 1
ATOM 515 C CA . ILE A 1 68 ? 10.916 -5.736 -10.848 1.00 92.38 68 ILE A CA 1
ATOM 516 C C . ILE A 1 68 ? 9.768 -5.106 -11.630 1.00 92.38 68 ILE A C 1
ATOM 518 O O . ILE A 1 68 ? 9.687 -3.889 -11.782 1.00 92.38 68 ILE A O 1
ATOM 522 N N . ASP A 1 69 ? 8.829 -5.952 -12.057 1.00 91.62 69 ASP A N 1
ATOM 523 C CA . ASP A 1 69 ? 7.552 -5.510 -12.607 1.00 91.62 69 ASP A CA 1
ATOM 524 C C . ASP A 1 69 ? 6.661 -4.939 -11.491 1.00 91.62 69 ASP A C 1
ATOM 526 O O . ASP A 1 69 ? 6.133 -5.658 -10.636 1.00 91.62 69 ASP A O 1
ATOM 530 N N . TYR A 1 70 ? 6.504 -3.618 -11.500 1.00 92.62 70 TYR A N 1
ATOM 531 C CA . TYR A 1 70 ? 5.693 -2.897 -10.527 1.00 92.62 70 TYR A CA 1
ATOM 532 C C . TYR A 1 70 ? 4.193 -3.185 -10.661 1.00 92.62 70 TYR A C 1
ATOM 534 O O . TYR A 1 70 ? 3.484 -3.139 -9.653 1.00 92.62 70 TYR A O 1
ATOM 542 N N . ASP A 1 71 ? 3.709 -3.537 -11.854 1.00 92.69 71 ASP A N 1
ATOM 543 C CA . ASP A 1 71 ? 2.306 -3.904 -12.068 1.00 92.69 71 ASP A CA 1
ATOM 544 C C . ASP A 1 71 ? 1.997 -5.233 -11.370 1.00 92.69 71 ASP A C 1
ATOM 546 O O . ASP A 1 71 ? 0.939 -5.391 -10.756 1.00 92.69 71 ASP A O 1
ATOM 550 N N . ALA A 1 72 ? 2.957 -6.163 -11.393 1.00 93.56 72 ALA A N 1
ATOM 551 C CA . ALA A 1 72 ? 2.882 -7.423 -10.665 1.00 93.56 72 ALA A CA 1
ATOM 552 C C . ALA A 1 72 ? 3.088 -7.245 -9.151 1.00 93.56 72 ALA A C 1
ATOM 554 O O . ALA A 1 72 ? 2.492 -7.985 -8.374 1.00 93.56 72 ALA A O 1
ATOM 555 N N . LEU A 1 73 ? 3.907 -6.279 -8.714 1.00 95.38 73 LEU A N 1
ATOM 556 C CA . LEU A 1 73 ? 4.187 -6.005 -7.297 1.00 95.38 73 LEU A CA 1
ATOM 557 C C . LEU A 1 73 ? 3.025 -5.304 -6.577 1.00 95.38 73 LEU A C 1
ATOM 559 O O . LEU A 1 73 ? 2.747 -5.612 -5.415 1.00 95.38 73 LEU A O 1
ATOM 563 N N . LEU A 1 74 ? 2.352 -4.362 -7.245 1.00 94.50 74 LEU A N 1
ATOM 564 C CA . LEU A 1 74 ? 1.317 -3.512 -6.650 1.00 94.50 74 LEU A CA 1
ATOM 565 C C . LEU A 1 74 ? 0.233 -4.295 -5.882 1.00 94.50 74 LEU A C 1
ATOM 567 O O . LEU A 1 74 ? 0.005 -3.952 -4.720 1.00 94.50 74 LEU A O 1
ATOM 571 N N . PRO A 1 75 ? -0.385 -5.361 -6.429 1.00 94.69 75 PRO A N 1
ATOM 572 C CA . PRO A 1 75 ? -1.394 -6.130 -5.702 1.00 94.69 75 PRO A CA 1
ATOM 573 C C . PRO A 1 75 ? -0.884 -6.699 -4.369 1.00 94.69 75 PRO A C 1
ATOM 575 O O . PRO A 1 75 ? -1.615 -6.711 -3.381 1.00 94.69 75 PRO A O 1
ATOM 578 N N . TYR A 1 76 ? 0.382 -7.128 -4.303 1.00 96.31 76 TYR A N 1
ATOM 579 C CA . TYR A 1 76 ? 0.979 -7.648 -3.067 1.00 96.31 76 TYR A CA 1
ATOM 580 C C . TYR A 1 76 ? 1.153 -6.553 -2.017 1.00 96.31 76 TYR A C 1
ATOM 582 O O . TYR A 1 76 ? 0.966 -6.814 -0.832 1.00 96.31 76 TYR A O 1
ATOM 590 N N . VAL A 1 77 ? 1.510 -5.335 -2.437 1.00 95.62 77 VAL A N 1
ATOM 591 C CA . VAL A 1 77 ? 1.612 -4.180 -1.535 1.00 95.62 77 VAL A CA 1
ATOM 592 C C . VAL A 1 77 ? 0.223 -3.802 -1.024 1.00 95.62 77 VAL A C 1
ATOM 594 O O . VAL A 1 77 ? 0.035 -3.660 0.181 1.00 95.62 77 VAL A O 1
ATOM 597 N N . LEU A 1 78 ? -0.766 -3.693 -1.917 1.00 93.75 78 LEU A N 1
ATOM 598 C CA . LEU A 1 78 ? -2.128 -3.288 -1.560 1.00 93.75 78 LEU A CA 1
ATOM 599 C C . LEU A 1 78 ? -2.820 -4.278 -0.622 1.00 93.75 78 LEU A C 1
ATOM 601 O O . LEU A 1 78 ? -3.489 -3.843 0.311 1.00 93.75 78 LEU A O 1
ATOM 605 N N . ALA A 1 79 ? -2.590 -5.582 -0.792 1.00 94.00 79 ALA A N 1
ATOM 606 C CA . ALA A 1 79 ? -3.136 -6.623 0.082 1.00 94.00 79 ALA A CA 1
ATOM 607 C C . ALA A 1 79 ? -2.676 -6.535 1.547 1.00 94.00 79 ALA A C 1
ATOM 609 O O . ALA A 1 79 ? -3.159 -7.285 2.391 1.00 94.00 79 ALA A O 1
ATOM 610 N N . ARG A 1 80 ? -1.722 -5.651 1.860 1.00 94.44 80 ARG A N 1
ATOM 611 C CA . ARG A 1 80 ? -1.242 -5.429 3.228 1.00 94.44 80 ARG A CA 1
ATOM 612 C C . ARG A 1 80 ? -1.991 -4.324 3.954 1.00 94.44 80 ARG A C 1
ATOM 614 O O . ARG A 1 80 ? -1.852 -4.228 5.169 1.00 94.44 80 ARG A O 1
ATOM 621 N N . LEU A 1 81 ? -2.750 -3.498 3.237 1.00 94.06 81 LEU A N 1
ATOM 622 C CA . LEU A 1 81 ? -3.685 -2.551 3.841 1.00 94.06 81 LEU A CA 1
ATOM 623 C C . LEU A 1 81 ? -4.850 -3.304 4.505 1.00 94.06 81 LEU A C 1
ATOM 625 O O . LEU A 1 81 ? -5.016 -4.501 4.261 1.00 94.06 81 LEU A O 1
ATOM 629 N N . PRO A 1 82 ? -5.651 -2.634 5.354 1.00 93.38 82 PRO A N 1
ATOM 630 C CA . PRO A 1 82 ? -6.845 -3.252 5.916 1.00 93.38 82 PRO A CA 1
ATOM 631 C C . PRO A 1 82 ? -7.753 -3.803 4.815 1.00 93.38 82 PRO A C 1
ATOM 633 O O . PRO A 1 82 ? -7.888 -3.193 3.747 1.00 93.38 82 PRO A O 1
ATOM 636 N N . GLY A 1 83 ? -8.378 -4.946 5.095 1.00 90.44 83 GLY A N 1
ATOM 637 C CA . GLY A 1 83 ? -9.324 -5.570 4.176 1.00 90.44 83 GLY A CA 1
ATOM 638 C C . GLY A 1 83 ? -10.531 -4.670 3.909 1.00 90.44 83 GLY A C 1
ATOM 639 O O . GLY A 1 83 ? -10.887 -3.819 4.726 1.00 90.44 83 GLY A O 1
ATOM 640 N N . GLU A 1 84 ? -11.187 -4.857 2.764 1.00 89.12 84 GLU A N 1
ATOM 641 C CA . GLU A 1 84 ? -12.352 -4.043 2.399 1.00 89.12 84 GLU A CA 1
ATOM 642 C C . GLU A 1 84 ? -13.477 -4.159 3.438 1.00 89.12 84 GLU A C 1
ATOM 644 O O . GLU A 1 84 ? -14.023 -3.138 3.853 1.00 89.12 84 GLU A O 1
ATOM 649 N N . ASP A 1 85 ? -13.734 -5.363 3.952 1.00 90.69 85 ASP A N 1
ATOM 650 C CA . ASP A 1 85 ? -14.744 -5.605 4.988 1.00 90.69 85 ASP A CA 1
ATOM 651 C C . ASP A 1 85 ? -14.464 -4.817 6.280 1.00 90.69 85 ASP A C 1
ATOM 653 O O . ASP A 1 85 ? -15.369 -4.207 6.857 1.00 90.69 85 ASP A O 1
ATOM 657 N N . GLU A 1 86 ? -13.198 -4.743 6.709 1.00 90.62 86 GLU A N 1
ATOM 658 C CA . GLU A 1 86 ? -12.787 -3.961 7.883 1.00 90.62 86 GLU A CA 1
ATOM 659 C C . GLU A 1 86 ? -13.049 -2.465 7.655 1.00 90.62 86 GLU A C 1
ATOM 661 O O . GLU A 1 86 ? -13.624 -1.778 8.504 1.00 90.62 86 GLU A O 1
ATOM 666 N N . LEU A 1 87 ? -12.698 -1.952 6.476 1.00 92.31 87 LEU A N 1
ATOM 667 C CA . LEU A 1 87 ? -12.889 -0.545 6.114 1.00 92.31 87 LEU A CA 1
ATOM 668 C C . LEU A 1 87 ? -14.376 -0.175 5.979 1.00 92.31 87 LEU A C 1
ATOM 670 O O . LEU A 1 87 ? -14.789 0.937 6.338 1.00 92.31 87 LEU A O 1
ATOM 674 N N . LEU A 1 88 ? -15.195 -1.099 5.473 1.00 90.75 88 LEU A N 1
ATOM 675 C CA . LEU A 1 88 ? -16.646 -0.944 5.375 1.00 90.75 88 L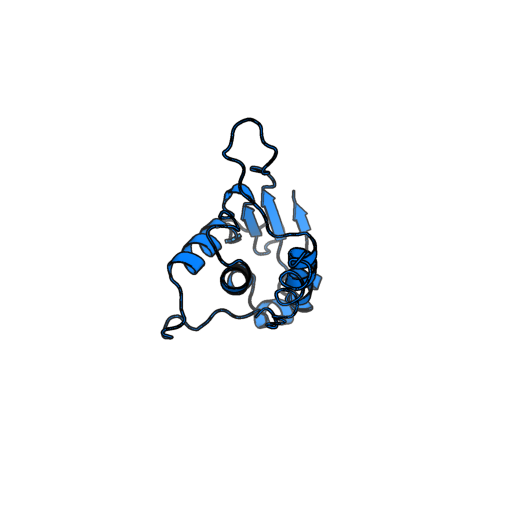EU A CA 1
ATOM 676 C C . LEU A 1 88 ? -17.315 -0.983 6.755 1.00 90.75 88 LEU A C 1
ATOM 678 O O . LEU A 1 88 ? -18.240 -0.204 6.983 1.00 90.75 88 LEU A O 1
ATOM 682 N N . SER A 1 89 ? -16.790 -1.779 7.694 1.00 91.81 89 SER A N 1
ATOM 683 C CA . SER A 1 89 ? -17.265 -1.833 9.089 1.00 91.81 89 SER A CA 1
ATOM 684 C C . SER A 1 89 ? -17.029 -0.538 9.882 1.00 91.81 89 SER A C 1
ATOM 686 O O . SER A 1 89 ? -17.602 -0.349 10.952 1.00 91.81 89 SER A O 1
ATOM 688 N N . GLY A 1 90 ? -16.216 0.379 9.346 1.00 89.19 90 GLY A N 1
ATOM 689 C CA . GLY A 1 90 ? -15.897 1.660 9.975 1.00 89.19 90 GLY A CA 1
ATOM 690 C C . GLY A 1 90 ? -14.494 1.738 10.562 1.00 89.19 90 GLY A C 1
ATOM 691 O O . GLY A 1 90 ? -14.167 2.750 11.176 1.00 89.19 90 GLY A O 1
ATOM 692 N N . THR A 1 91 ? -13.657 0.720 10.344 1.00 91.12 91 THR A N 1
ATOM 693 C CA . THR A 1 91 ? -12.255 0.771 10.756 1.00 91.12 91 THR A CA 1
ATOM 694 C C . THR A 1 91 ? -11.528 1.836 9.942 1.00 91.12 91 THR A C 1
ATOM 696 O O . THR A 1 91 ? -11.577 1.859 8.710 1.00 91.12 91 THR A O 1
ATOM 699 N N . GLU A 1 92 ? -10.857 2.735 10.649 1.00 94.88 92 GLU A N 1
ATOM 700 C CA . GLU A 1 92 ? -9.933 3.703 10.074 1.00 94.88 92 GLU A CA 1
ATOM 701 C C . GLU A 1 92 ? -8.500 3.216 10.255 1.00 94.88 92 GLU A C 1
ATOM 703 O O . GLU A 1 92 ? -8.223 2.338 11.073 1.00 94.88 92 GLU A O 1
ATOM 708 N N . TYR A 1 93 ? -7.573 3.788 9.496 1.00 95.62 93 TYR A N 1
ATOM 709 C CA . TYR A 1 93 ? -6.158 3.470 9.633 1.00 95.62 93 TYR A CA 1
ATOM 710 C C . TYR A 1 93 ? -5.288 4.699 9.400 1.00 95.62 93 TYR A C 1
ATOM 712 O O . TYR A 1 93 ? -5.693 5.675 8.768 1.00 95.62 93 TYR A O 1
ATOM 720 N N . THR A 1 94 ? -4.073 4.650 9.932 1.00 96.12 94 THR A N 1
ATOM 721 C CA . THR A 1 94 ? -3.070 5.708 9.785 1.00 96.12 94 THR A CA 1
ATOM 722 C C . THR A 1 94 ? -1.850 5.165 9.062 1.00 96.12 94 THR A C 1
ATOM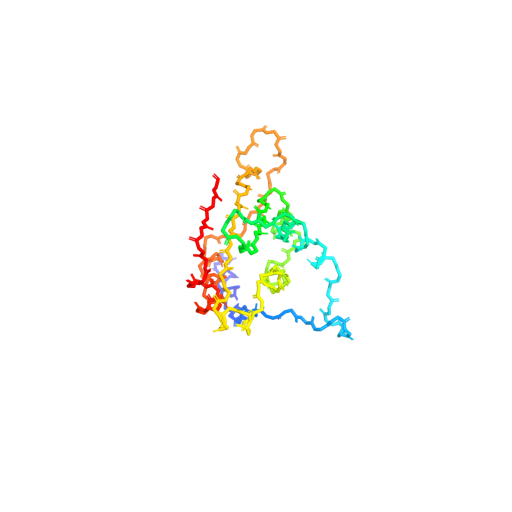 724 O O . THR A 1 94 ? -1.480 4.007 9.251 1.00 96.12 94 THR A O 1
ATOM 727 N N . VAL A 1 95 ? -1.207 6.007 8.255 1.00 96.44 95 VAL A N 1
ATOM 728 C CA . VAL A 1 95 ? 0.045 5.676 7.568 1.00 96.44 95 VAL A CA 1
ATOM 729 C C . VAL A 1 95 ? 1.154 6.630 8.007 1.00 96.44 95 VAL A C 1
ATOM 731 O O . VAL A 1 95 ? 0.951 7.840 8.073 1.00 96.44 95 VAL A O 1
ATOM 734 N N . VAL A 1 96 ? 2.336 6.083 8.278 1.00 96.06 96 VAL A N 1
ATOM 735 C CA . VAL A 1 96 ? 3.603 6.812 8.388 1.00 96.06 96 VAL A CA 1
ATOM 736 C C . VAL A 1 96 ? 4.427 6.477 7.154 1.00 96.06 96 VAL A C 1
ATOM 738 O O . VAL A 1 96 ? 4.754 5.316 6.917 1.00 96.06 96 VAL A O 1
ATOM 741 N N . PHE A 1 97 ? 4.734 7.486 6.352 1.00 95.38 97 PHE A N 1
ATOM 742 C CA . PHE A 1 97 ? 5.491 7.361 5.123 1.00 95.38 97 PHE A CA 1
ATOM 743 C C . PHE A 1 97 ? 6.935 7.799 5.346 1.00 95.38 97 PHE A C 1
ATOM 745 O O . PHE A 1 97 ? 7.234 8.983 5.400 1.00 95.38 97 PHE A O 1
ATOM 752 N N . PHE A 1 98 ? 7.857 6.845 5.424 1.00 93.62 98 PHE A N 1
ATOM 753 C CA . PHE A 1 98 ? 9.282 7.145 5.424 1.00 93.62 98 PHE A CA 1
ATOM 754 C C . PHE A 1 98 ? 9.733 7.472 4.002 1.00 93.62 98 PHE A C 1
ATOM 756 O O . PHE A 1 98 ? 10.078 6.578 3.230 1.00 93.62 98 PHE A O 1
ATOM 763 N N . ALA A 1 99 ? 9.754 8.764 3.675 1.00 88.62 99 ALA A N 1
ATOM 764 C CA . ALA A 1 99 ? 10.132 9.290 2.360 1.00 88.62 99 ALA A CA 1
ATOM 765 C C . ALA A 1 99 ? 11.655 9.289 2.077 1.00 88.62 99 ALA A C 1
ATOM 767 O O . ALA A 1 99 ? 12.110 9.866 1.089 1.00 88.62 99 ALA A O 1
ATOM 768 N N . GLY A 1 100 ? 12.464 8.662 2.938 1.00 80.81 100 GLY A N 1
ATOM 769 C CA . GLY A 1 100 ? 13.910 8.529 2.745 1.00 80.81 100 GLY A CA 1
ATOM 770 C C . GLY A 1 100 ? 14.274 7.544 1.626 1.00 80.81 100 GLY A C 1
ATOM 771 O O . GLY A 1 100 ? 13.549 6.586 1.374 1.00 80.81 100 GLY A O 1
ATOM 772 N N . GLY A 1 101 ? 15.423 7.749 0.970 1.00 67.94 101 GLY A N 1
ATOM 773 C CA . GLY A 1 101 ? 15.925 6.849 -0.084 1.00 67.94 101 GLY A CA 1
ATOM 774 C C . GLY A 1 101 ? 15.545 7.236 -1.519 1.00 67.94 101 GLY A C 1
ATOM 775 O O . GLY A 1 101 ? 15.557 6.383 -2.403 1.00 67.94 101 GLY A O 1
ATOM 776 N N . SER A 1 102 ? 15.204 8.507 -1.755 1.00 59.88 102 SER A N 1
ATOM 777 C CA . SER A 1 102 ? 14.957 9.041 -3.101 1.00 59.88 102 SER A CA 1
ATOM 778 C C . SER A 1 102 ? 16.171 8.824 -4.030 1.00 59.88 102 SER A C 1
ATOM 780 O O . SER A 1 102 ? 17.306 8.961 -3.566 1.00 59.88 102 SER A O 1
ATOM 782 N N . PRO A 1 103 ? 15.970 8.535 -5.332 1.00 56.53 103 PRO A N 1
ATOM 783 C CA . PRO A 1 103 ? 17.048 8.325 -6.309 1.00 56.53 103 PRO A CA 1
ATOM 784 C C 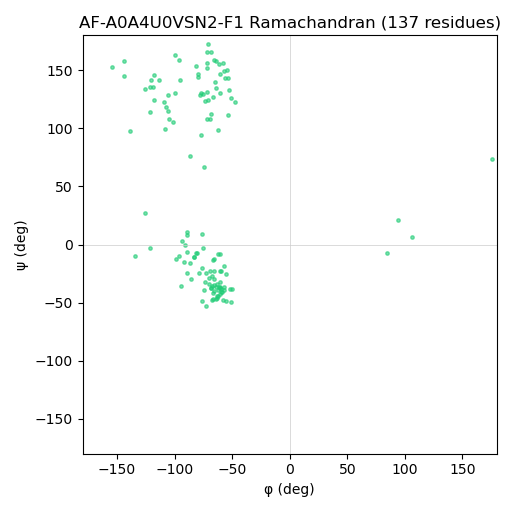. PRO A 1 103 ? 18.045 9.476 -6.460 1.00 56.53 103 PRO A C 1
ATOM 786 O O . PRO A 1 103 ? 19.140 9.254 -6.971 1.00 56.53 103 PRO A O 1
ATOM 789 N N . ASP A 1 104 ? 17.686 10.681 -6.020 1.00 54.81 104 ASP A N 1
ATOM 790 C CA . ASP A 1 104 ? 18.568 11.852 -6.037 1.00 54.81 104 ASP A CA 1
ATOM 791 C C . ASP A 1 104 ? 19.409 11.992 -4.752 1.00 54.81 104 ASP A C 1
ATOM 793 O O . ASP A 1 104 ? 20.090 12.997 -4.550 1.00 54.81 104 ASP A O 1
ATOM 797 N N . SER A 1 105 ? 19.383 10.992 -3.863 1.00 51.44 105 SER A N 1
ATOM 798 C CA . SER A 1 105 ? 20.256 10.956 -2.692 1.00 51.44 105 SER A CA 1
ATOM 799 C C . SER A 1 105 ? 21.704 10.684 -3.105 1.00 51.44 105 SER A C 1
ATOM 801 O O . SER A 1 105 ? 22.020 9.680 -3.741 1.00 51.44 105 SER A O 1
ATOM 803 N N . THR A 1 106 ? 22.601 11.577 -2.693 1.00 53.59 106 THR A N 1
ATOM 804 C CA . THR A 1 106 ? 24.036 11.618 -3.017 1.00 53.59 106 THR A CA 1
ATOM 805 C C . THR A 1 106 ? 24.844 10.392 -2.575 1.00 53.59 106 THR A C 1
ATOM 807 O O . THR A 1 106 ? 26.016 10.288 -2.929 1.00 53.59 106 THR A O 1
ATOM 810 N N . THR A 1 107 ? 24.258 9.473 -1.803 1.00 56.16 107 THR A N 1
ATOM 811 C CA . THR A 1 107 ? 24.961 8.349 -1.161 1.00 56.16 107 THR A CA 1
ATOM 812 C C . THR A 1 107 ? 24.430 6.964 -1.541 1.00 56.16 107 THR A C 1
ATOM 814 O O . THR A 1 107 ? 25.019 5.968 -1.126 1.00 56.16 107 THR A O 1
ATOM 817 N N . SER A 1 108 ? 23.363 6.861 -2.342 1.00 55.19 108 SER A N 1
ATOM 818 C CA . SER A 1 108 ? 22.769 5.575 -2.738 1.00 55.19 108 SER A CA 1
ATOM 819 C C . SER A 1 108 ? 22.781 5.373 -4.251 1.00 55.19 108 SER A C 1
ATOM 821 O O . SER A 1 108 ? 22.519 6.302 -5.009 1.00 55.19 108 SER A O 1
ATOM 823 N N . THR A 1 109 ? 23.032 4.141 -4.696 1.00 59.50 109 THR A N 1
ATOM 824 C CA . THR A 1 109 ? 22.839 3.711 -6.090 1.00 59.50 109 THR A CA 1
ATOM 825 C C . THR A 1 109 ? 21.466 4.159 -6.596 1.00 59.50 109 THR A C 1
ATOM 827 O O . THR A 1 109 ? 20.448 3.824 -5.988 1.00 59.50 109 THR A O 1
ATOM 830 N N . LYS A 1 110 ? 21.440 4.935 -7.684 1.00 66.06 110 LYS A N 1
ATOM 831 C CA . LYS A 1 110 ? 20.234 5.562 -8.239 1.00 66.06 110 LYS A CA 1
ATOM 832 C C . LYS A 1 110 ? 19.221 4.498 -8.683 1.00 66.06 110 LYS A C 1
ATOM 834 O O . LYS A 1 110 ? 19.359 3.951 -9.770 1.00 66.06 110 LYS A O 1
ATOM 839 N N . LYS A 1 111 ? 18.218 4.208 -7.847 1.00 73.62 111 LYS A N 1
ATOM 840 C CA . LYS A 1 111 ? 17.125 3.275 -8.176 1.00 73.62 111 LYS A CA 1
ATOM 841 C C . LYS A 1 111 ? 16.125 3.941 -9.108 1.00 73.62 111 LYS A C 1
ATOM 843 O O . LYS A 1 111 ? 15.637 5.029 -8.805 1.00 73.62 111 LYS A O 1
ATOM 848 N N . THR A 1 112 ? 15.755 3.289 -10.200 1.00 79.62 112 THR A N 1
ATOM 849 C CA . THR A 1 112 ? 14.715 3.846 -11.071 1.00 79.62 112 THR A CA 1
ATOM 850 C C . THR A 1 112 ? 13.342 3.593 -10.459 1.00 79.62 112 THR A C 1
ATOM 852 O O . THR A 1 112 ? 13.027 2.476 -10.065 1.00 79.62 112 THR A O 1
ATOM 855 N N . GLN A 1 113 ? 12.526 4.641 -10.340 1.00 81.88 113 GLN A N 1
ATOM 856 C CA . GLN A 1 113 ? 11.135 4.535 -9.894 1.00 81.88 113 GLN A CA 1
ATOM 857 C C . GLN A 1 113 ? 10.196 4.486 -11.107 1.00 81.88 113 GLN A C 1
ATOM 859 O O . GLN A 1 113 ? 10.566 4.969 -12.185 1.00 81.88 113 GLN A O 1
ATOM 864 N N . PRO A 1 114 ? 8.969 3.960 -10.952 1.00 83.12 114 PRO A N 1
ATOM 865 C CA . PRO A 1 114 ? 7.951 4.060 -11.987 1.00 83.12 114 PRO A CA 1
ATOM 866 C C . PRO A 1 114 ? 7.715 5.515 -12.399 1.00 83.12 114 PRO A C 1
ATOM 868 O O . PRO A 1 114 ? 7.848 6.446 -11.604 1.00 83.12 114 PRO A O 1
ATOM 871 N N . GLY A 1 115 ? 7.330 5.726 -13.657 1.00 81.75 115 GLY A N 1
ATOM 872 C CA . GLY A 1 115 ? 6.968 7.060 -14.126 1.00 81.75 115 GLY A CA 1
ATOM 873 C C . GLY A 1 115 ? 5.730 7.606 -13.405 1.00 81.75 115 GLY A C 1
ATOM 874 O O . GLY A 1 115 ? 4.881 6.850 -12.940 1.00 81.75 115 GLY A O 1
ATOM 875 N N . TRP A 1 116 ? 5.566 8.932 -13.389 1.00 82.94 116 TRP A N 1
ATOM 876 C CA . TRP A 1 116 ? 4.424 9.605 -12.749 1.00 82.94 116 TRP A CA 1
ATOM 877 C C . TRP A 1 116 ? 3.049 9.032 -13.144 1.00 82.94 116 TRP A C 1
ATOM 879 O O . TRP A 1 116 ? 2.167 8.878 -12.303 1.00 82.94 116 TRP A O 1
ATOM 889 N N . GLY A 1 117 ? 2.874 8.655 -14.417 1.00 85.38 117 GLY A 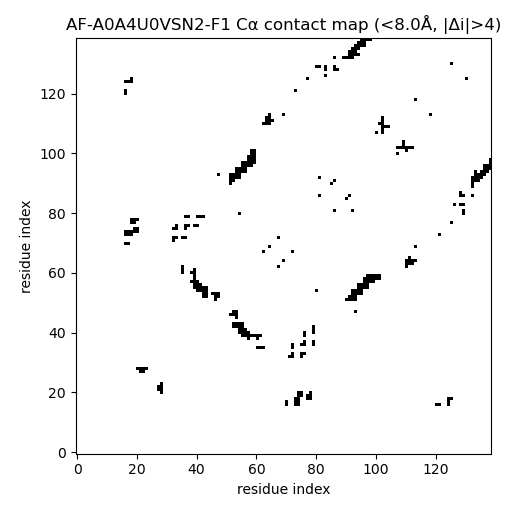N 1
ATOM 890 C CA . GLY A 1 117 ? 1.628 8.055 -14.909 1.00 85.38 117 GLY A CA 1
ATOM 891 C C . GLY A 1 117 ? 1.258 6.740 -14.215 1.00 85.38 117 GLY A C 1
ATOM 892 O O . GLY A 1 117 ? 0.076 6.491 -13.994 1.00 85.38 117 GLY A O 1
ATOM 893 N N . TRP A 1 118 ? 2.251 5.951 -13.800 1.00 87.69 118 TRP A N 1
ATOM 894 C CA . TRP A 1 118 ? 2.029 4.707 -13.068 1.00 87.69 118 TRP A CA 1
ATOM 895 C C . TRP A 1 118 ? 1.427 4.970 -11.684 1.00 87.69 118 TRP A C 1
ATOM 897 O O . TRP A 1 118 ? 0.467 4.314 -11.292 1.00 87.69 118 TRP A O 1
ATOM 907 N N . PHE A 1 119 ? 1.908 5.994 -10.971 1.00 85.75 119 PHE A N 1
ATOM 908 C CA . PHE A 1 119 ? 1.351 6.375 -9.668 1.00 85.75 119 PHE A CA 1
ATOM 909 C C . PHE A 1 119 ? -0.114 6.808 -9.769 1.00 85.75 119 PHE A C 1
ATOM 911 O O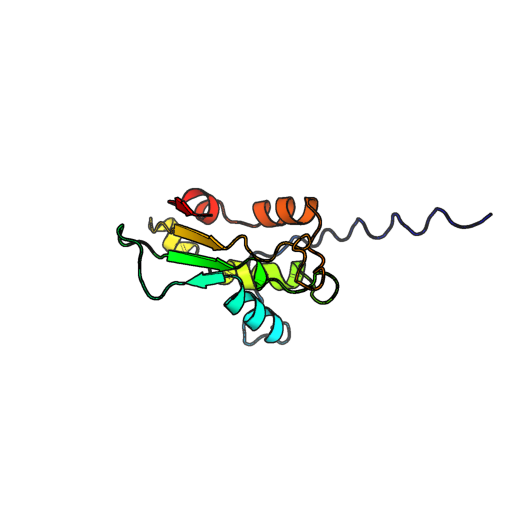 . PHE A 1 119 ? -0.930 6.443 -8.922 1.00 85.75 119 PHE A O 1
ATOM 918 N N . VAL A 1 120 ? -0.465 7.545 -10.828 1.00 86.94 120 VAL A N 1
ATOM 919 C CA . VAL A 1 120 ? -1.859 7.918 -11.104 1.00 86.94 120 VAL A CA 1
ATOM 920 C C . VAL A 1 120 ? -2.712 6.668 -11.339 1.00 86.94 120 VAL A C 1
ATOM 922 O O . VAL A 1 120 ? -3.798 6.553 -10.775 1.00 86.94 120 VAL A O 1
ATOM 925 N N . GLN A 1 121 ? -2.219 5.701 -12.119 1.00 86.25 121 GLN A N 1
ATOM 926 C CA . GLN A 1 121 ? -2.930 4.441 -12.351 1.00 86.25 121 GLN A CA 1
ATOM 927 C C . GLN A 1 121 ? -3.095 3.631 -11.057 1.00 86.25 121 GLN A C 1
ATOM 929 O O . GLN A 1 121 ? -4.207 3.209 -10.749 1.00 86.25 121 GLN A O 1
ATOM 934 N N . ALA A 1 122 ? -2.036 3.486 -10.258 1.00 87.75 122 ALA A N 1
ATOM 935 C CA . ALA A 1 122 ? -2.077 2.792 -8.974 1.00 87.75 122 ALA A CA 1
ATOM 936 C C . ALA A 1 122 ? -3.071 3.438 -7.990 1.00 87.75 122 ALA A C 1
ATOM 938 O O . ALA A 1 122 ? -3.804 2.735 -7.296 1.00 87.75 122 ALA A O 1
ATOM 939 N N . TYR A 1 123 ? -3.176 4.772 -7.972 1.00 87.69 123 TYR A N 1
ATOM 940 C CA . TYR A 1 123 ? -4.175 5.479 -7.163 1.00 87.69 123 TYR A CA 1
ATOM 941 C C . TYR A 1 123 ? -5.616 5.103 -7.540 1.00 87.69 123 TYR A C 1
ATOM 943 O O . TYR A 1 123 ? -6.480 4.997 -6.666 1.00 87.69 123 TYR A O 1
ATOM 951 N N . HIS A 1 124 ? -5.890 4.879 -8.828 1.00 88.38 124 HIS A N 1
ATOM 952 C CA . HIS A 1 124 ? -7.220 4.483 -9.294 1.00 88.38 124 HIS A CA 1
ATOM 953 C C . HIS A 1 124 ? -7.591 3.038 -8.935 1.00 88.38 124 HIS A C 1
ATOM 955 O O . HIS A 1 124 ? -8.781 2.751 -8.806 1.00 88.38 124 HIS A O 1
ATOM 961 N N . VAL A 1 125 ? -6.603 2.166 -8.720 1.00 89.88 125 VAL A N 1
ATOM 962 C CA . VAL A 1 125 ? -6.800 0.777 -8.263 1.00 89.88 125 VAL A CA 1
ATOM 963 C C . VAL A 1 125 ? -7.269 0.725 -6.809 1.00 89.88 125 VAL A C 1
ATOM 965 O O . VAL A 1 125 ? -7.993 -0.189 -6.420 1.00 89.88 125 VAL A O 1
ATOM 968 N N . LEU A 1 126 ? -6.896 1.718 -5.995 1.00 89.06 126 LEU A N 1
ATOM 969 C CA . LEU A 1 126 ? -7.320 1.782 -4.600 1.00 89.06 126 LEU A CA 1
ATOM 970 C C . LEU A 1 126 ? -8.846 1.863 -4.494 1.00 89.06 126 LEU A C 1
ATOM 972 O O . LEU A 1 126 ? -9.495 2.747 -5.076 1.00 89.06 126 LEU A O 1
ATOM 976 N N . SER A 1 127 ? -9.424 1.001 -3.655 1.00 88.19 127 SER A N 1
ATOM 977 C CA . SER A 1 127 ? -10.853 1.054 -3.359 1.00 88.19 127 SER A CA 1
ATOM 978 C C . SER A 1 127 ? -11.239 2.429 -2.798 1.00 88.19 127 SER A C 1
ATOM 980 O O . SER A 1 127 ? -10.426 3.182 -2.238 1.00 88.19 127 SER A O 1
ATOM 982 N N . ARG A 1 128 ? -12.514 2.791 -2.946 1.00 90.62 128 ARG A N 1
ATOM 983 C CA . ARG A 1 128 ? -13.041 4.025 -2.351 1.00 90.62 128 ARG A CA 1
ATOM 984 C C . ARG A 1 128 ? -12.913 3.998 -0.827 1.00 90.62 128 ARG A C 1
ATOM 986 O O . ARG A 1 128 ? -12.632 5.040 -0.240 1.00 90.62 128 ARG A O 1
ATOM 993 N N . ALA A 1 129 ? -13.119 2.834 -0.207 1.00 92.62 129 ALA A N 1
ATOM 994 C CA . ALA A 1 129 ? -13.025 2.660 1.237 1.00 92.62 129 ALA A CA 1
ATOM 995 C C . ALA A 1 129 ? -11.591 2.909 1.723 1.00 92.62 129 ALA A C 1
ATOM 997 O O . ALA A 1 129 ? -11.392 3.734 2.610 1.00 92.62 129 ALA A O 1
ATOM 998 N N . THR A 1 130 ? -10.596 2.324 1.050 1.00 92.38 130 THR A N 1
ATOM 999 C CA . THR A 1 130 ? -9.168 2.532 1.338 1.00 92.38 130 THR A CA 1
ATOM 1000 C C . THR A 1 130 ? -8.815 4.018 1.283 1.00 92.38 130 THR A C 1
ATOM 1002 O O . THR A 1 130 ? -8.269 4.570 2.230 1.00 92.38 130 THR A O 1
ATOM 1005 N N . ARG A 1 131 ? -9.231 4.723 0.224 1.00 92.94 131 ARG A N 1
ATOM 1006 C CA . ARG A 1 131 ? -8.959 6.164 0.081 1.00 92.94 131 ARG A CA 1
ATOM 1007 C C . ARG A 1 131 ? -9.653 7.035 1.132 1.00 92.94 131 ARG A C 1
ATOM 1009 O O . ARG A 1 131 ? -9.103 8.061 1.511 1.00 92.94 131 ARG A O 1
ATOM 1016 N N . LYS A 1 132 ? -10.861 6.670 1.573 1.00 94.56 132 LYS A N 1
ATOM 1017 C CA . LYS A 1 132 ? -11.675 7.493 2.487 1.00 94.56 132 LYS A CA 1
ATOM 1018 C C . LYS A 1 132 ? -11.435 7.235 3.973 1.00 94.56 132 LYS A C 1
ATOM 1020 O O . LYS A 1 132 ? -11.740 8.111 4.769 1.00 94.56 132 LYS A O 1
ATOM 1025 N N . ARG A 1 133 ? -10.953 6.048 4.343 1.00 94.44 133 ARG A N 1
ATOM 1026 C CA . ARG A 1 133 ? -10.739 5.628 5.741 1.00 94.44 133 ARG A CA 1
ATOM 1027 C C . ARG A 1 133 ? -9.316 5.887 6.247 1.00 94.44 133 ARG A C 1
ATOM 1029 O O . ARG A 1 133 ? -8.996 5.528 7.379 1.00 94.44 133 ARG A O 1
ATOM 1036 N N . LEU A 1 134 ? -8.467 6.498 5.420 1.00 94.62 134 LEU A N 1
ATOM 1037 C CA . LEU A 1 134 ? -7.167 7.002 5.844 1.00 94.62 134 LEU A CA 1
ATOM 1038 C C . LEU A 1 134 ? -7.373 8.208 6.769 1.00 94.62 134 LEU A C 1
ATOM 1040 O O . LEU A 1 134 ? -7.749 9.286 6.316 1.00 94.62 134 LEU A O 1
ATOM 1044 N N . GLN A 1 135 ? -7.113 8.018 8.059 1.00 93.94 135 GLN A N 1
ATOM 1045 C CA . GLN A 1 135 ? -7.317 9.040 9.081 1.00 93.94 135 GLN A CA 1
ATOM 1046 C C . GLN A 1 135 ? -6.221 10.107 9.038 1.00 93.94 135 GLN A C 1
ATOM 1048 O O . GLN A 1 135 ? -6.497 11.306 9.075 1.00 93.94 135 GLN A O 1
ATOM 1053 N N . LYS A 1 136 ? -4.960 9.663 8.998 1.00 94.25 136 LYS A N 1
ATOM 1054 C CA . LYS A 1 136 ? -3.773 10.522 8.976 1.00 94.25 136 LYS A CA 1
ATOM 1055 C C . LYS A 1 136 ? -2.685 9.905 8.106 1.00 94.25 136 LYS A C 1
ATOM 1057 O O . LYS A 1 136 ? -2.503 8.686 8.091 1.00 94.25 136 LYS A O 1
ATOM 1062 N N . LEU A 1 137 ? -1.950 10.775 7.423 1.00 94.38 137 LEU A N 1
ATOM 1063 C CA . LEU A 1 137 ? -0.719 10.457 6.714 1.00 94.38 137 LEU A CA 1
ATOM 1064 C C . LEU A 1 137 ? 0.395 11.323 7.299 1.00 94.38 137 LEU A C 1
ATOM 1066 O O . LEU A 1 137 ? 0.356 12.544 7.173 1.00 94.38 137 LEU A O 1
ATOM 1070 N N . TYR A 1 138 ? 1.358 10.686 7.950 1.00 94.19 138 TYR A N 1
ATOM 1071 C CA . TYR A 1 138 ? 2.598 11.321 8.385 1.00 94.19 138 TYR A CA 1
ATOM 1072 C C . TYR A 1 138 ? 3.668 11.078 7.324 1.00 94.19 138 TYR A C 1
ATOM 1074 O O . TYR A 1 138 ? 3.695 9.992 6.750 1.00 94.19 138 TYR A O 1
ATOM 1082 N N . ILE A 1 139 ? 4.519 12.067 7.061 1.00 91.75 139 ILE A N 1
ATOM 1083 C CA . ILE A 1 139 ? 5.631 11.997 6.102 1.00 91.75 139 ILE A CA 1
ATOM 1084 C C . ILE A 1 139 ? 6.907 12.403 6.831 1.00 91.75 139 ILE A C 1
ATOM 1086 O O . ILE A 1 139 ? 6.832 13.425 7.549 1.00 91.75 139 ILE A O 1
#